Protein AF-A0A6V8CZ19-F1 (afdb_monomer_lite)

Foldseek 3Di:
DVVVLVVLVVQLVVCVVPVHDVVSNVVSVVVNVVVVVVVLQVQLVVQLVVVCVVVVHPDGDPCSSVPDDSPDD

pLDDT: mean 82.21, std 8.67, range [57.91, 92.31]

Secondary structure (DSSP, 8-state):
-HHHHHHHHHHHHHHHHTT--HHHHHHHHHHHHHHHHHHHHHHHHHHHHHHHHHTT-SS--THHHHTS-TT--

Structure (mmCIF, N/CA/C/O backbone):
data_AF-A0A6V8CZ19-F1
#
_entry.id   AF-A0A6V8CZ19-F1
#
loop_
_atom_site.group_PDB
_atom_site.id
_atom_site.type_symbol
_atom_site.label_atom_id
_atom_site.label_alt_id
_atom_site.label_comp_id
_atom_site.label_asym_id
_atom_site.label_entity_id
_atom_site.label_seq_id
_atom_site.pdbx_PDB_ins_code
_atom_site.Cartn_x
_atom_site.Cartn_y
_atom_site.Cartn_z
_atom_site.occupancy
_atom_site.B_iso_or_equiv
_atom_site.auth_seq_id
_atom_site.auth_comp_id
_atom_site.auth_asym_id
_atom_site.auth_atom_id
_atom_site.pdbx_PDB_model_num
ATOM 1 N N . TYR A 1 1 ? 9.899 2.393 0.591 1.00 57.91 1 TYR A N 1
ATOM 2 C CA . TYR A 1 1 ? 8.895 2.444 -0.487 1.00 57.91 1 TYR A CA 1
ATOM 3 C C . TYR A 1 1 ? 9.386 3.318 -1.633 1.00 57.91 1 TYR A C 1
ATOM 5 O O . TYR A 1 1 ? 9.655 2.780 -2.697 1.00 57.91 1 TYR A O 1
ATOM 13 N N . TYR A 1 2 ? 9.648 4.603 -1.369 1.00 63.97 2 TYR A N 1
ATOM 14 C CA . TYR A 1 2 ? 10.194 5.565 -2.336 1.00 63.97 2 TYR A CA 1
ATOM 15 C C . TYR A 1 2 ? 11.437 5.075 -3.106 1.00 63.97 2 TYR A C 1
ATO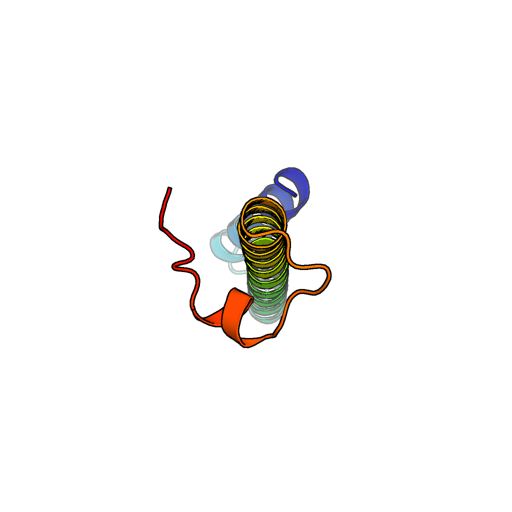M 17 O O . TYR A 1 2 ? 11.383 5.005 -4.326 1.00 63.97 2 TYR A O 1
ATOM 25 N N . MET A 1 3 ? 12.478 4.573 -2.424 1.00 71.56 3 MET A N 1
ATOM 26 C CA . MET A 1 3 ? 13.710 4.096 -3.093 1.00 71.56 3 MET A CA 1
ATOM 27 C C . MET A 1 3 ? 13.503 2.974 -4.134 1.00 71.56 3 MET A C 1
ATOM 29 O O . MET A 1 3 ? 14.266 2.860 -5.094 1.00 71.56 3 MET A O 1
ATOM 33 N N . VAL A 1 4 ? 12.489 2.118 -3.952 1.00 73.38 4 VAL A N 1
ATOM 34 C CA . VAL A 1 4 ? 12.212 1.006 -4.882 1.00 73.38 4 VAL A CA 1
ATOM 35 C C . VAL A 1 4 ? 11.455 1.514 -6.109 1.00 73.38 4 VAL A C 1
ATOM 37 O O . VAL A 1 4 ? 11.762 1.104 -7.224 1.00 73.38 4 VAL A O 1
ATOM 40 N N . VAL A 1 5 ? 10.512 2.441 -5.915 1.00 75.12 5 VAL A N 1
ATOM 41 C CA . VAL A 1 5 ? 9.777 3.090 -7.011 1.00 75.12 5 VAL A CA 1
ATOM 42 C C . VAL A 1 5 ? 10.735 3.904 -7.883 1.00 75.12 5 VAL A C 1
ATOM 44 O O . VAL A 1 5 ? 10.764 3.693 -9.090 1.00 75.12 5 VAL A O 1
ATOM 47 N N . GLU A 1 6 ? 11.602 4.718 -7.274 1.00 77.81 6 GLU A N 1
ATOM 48 C CA . GLU A 1 6 ? 12.622 5.515 -7.979 1.00 77.81 6 GLU A CA 1
ATOM 49 C C . GLU A 1 6 ? 13.579 4.650 -8.813 1.00 77.81 6 GLU A C 1
ATOM 51 O O . GLU A 1 6 ? 13.955 5.003 -9.932 1.00 77.81 6 GLU A O 1
ATOM 56 N N . THR A 1 7 ? 13.969 3.485 -8.289 1.00 78.12 7 THR A N 1
ATOM 57 C CA . THR A 1 7 ? 14.827 2.540 -9.016 1.00 78.12 7 THR A CA 1
ATOM 58 C C . THR A 1 7 ? 14.129 2.001 -10.264 1.00 78.12 7 THR A C 1
ATOM 60 O O . THR A 1 7 ? 14.739 1.949 -11.330 1.00 78.12 7 THR A O 1
ATOM 63 N N . ILE A 1 8 ? 12.845 1.654 -10.159 1.00 77.25 8 ILE A N 1
ATOM 64 C CA . ILE A 1 8 ? 12.077 1.113 -11.286 1.00 77.25 8 ILE A CA 1
ATOM 65 C C . ILE A 1 8 ? 11.755 2.206 -12.311 1.00 77.25 8 ILE A C 1
ATOM 67 O O . ILE A 1 8 ? 11.840 1.954 -13.510 1.00 77.25 8 ILE A O 1
ATOM 71 N N . GLU A 1 9 ? 11.457 3.433 -11.876 1.00 78.88 9 GLU A N 1
ATOM 72 C CA . GLU A 1 9 ? 11.315 4.587 -12.776 1.00 78.88 9 GLU A CA 1
ATOM 73 C C . GLU A 1 9 ? 12.587 4.834 -13.592 1.00 78.88 9 GLU A C 1
ATOM 75 O O . GLU A 1 9 ? 12.524 5.061 -14.806 1.00 78.88 9 GLU A O 1
ATOM 80 N N . ARG A 1 10 ? 13.754 4.755 -12.941 1.00 82.94 10 ARG A N 1
ATOM 81 C CA . ARG A 1 10 ? 15.053 4.895 -13.605 1.00 82.94 10 ARG A CA 1
ATOM 82 C C . ARG A 1 10 ? 15.277 3.797 -14.646 1.00 82.94 10 ARG A C 1
ATOM 84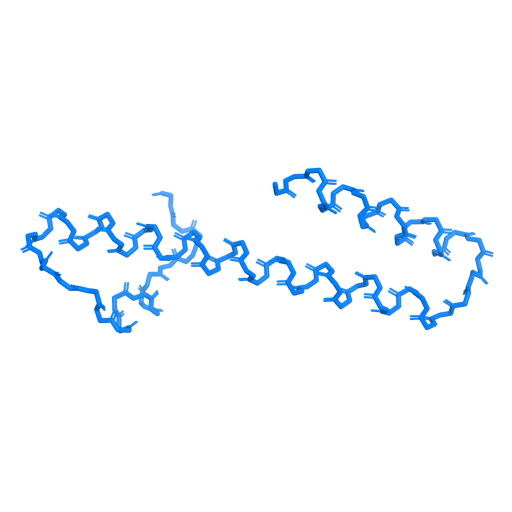 O O . ARG A 1 10 ? 15.726 4.108 -15.751 1.00 82.94 10 ARG A O 1
ATOM 91 N N . ASP A 1 11 ? 14.943 2.549 -14.328 1.00 77.25 11 ASP A N 1
ATOM 92 C CA . ASP A 1 11 ? 15.090 1.416 -15.250 1.00 77.25 11 ASP A CA 1
ATOM 93 C C . ASP A 1 11 ? 14.144 1.535 -16.461 1.00 77.25 11 ASP A C 1
ATOM 95 O O . ASP A 1 11 ? 14.577 1.373 -17.604 1.00 77.25 11 ASP A O 1
ATOM 99 N N . ILE A 1 12 ? 12.886 1.937 -16.243 1.00 75.31 12 ILE A N 1
ATOM 100 C CA . ILE A 1 12 ? 11.905 2.232 -17.305 1.00 75.31 12 ILE A CA 1
ATOM 101 C C . ILE A 1 12 ? 12.438 3.312 -18.249 1.00 75.31 12 ILE A C 1
ATOM 103 O O . ILE A 1 12 ? 12.431 3.129 -19.468 1.00 75.31 12 ILE A O 1
ATOM 107 N N . ARG A 1 13 ? 12.938 4.428 -17.701 1.00 77.44 13 ARG A N 1
ATOM 108 C CA . ARG A 1 13 ? 13.481 5.536 -18.501 1.00 77.44 13 ARG A CA 1
ATOM 109 C C . ARG A 1 13 ? 14.702 5.096 -19.312 1.00 77.44 13 ARG A C 1
ATOM 111 O O . ARG A 1 13 ? 14.793 5.425 -20.494 1.00 77.44 13 ARG A O 1
ATOM 118 N N . LYS A 1 14 ? 15.604 4.319 -18.703 1.00 78.25 14 LYS A N 1
ATOM 119 C CA . LYS A 1 14 ? 16.795 3.769 -19.366 1.00 78.25 14 LYS A CA 1
ATOM 120 C C . LYS A 1 14 ? 16.421 2.856 -20.538 1.00 78.25 14 LYS A C 1
ATOM 122 O O . LYS A 1 14 ? 17.036 2.948 -21.597 1.00 78.25 14 LYS A O 1
ATOM 127 N N . HIS A 1 15 ? 15.412 2.003 -20.376 1.00 71.12 15 HIS A N 1
ATOM 128 C CA . HIS A 1 15 ? 14.983 1.079 -21.428 1.00 71.12 15 HIS A CA 1
ATOM 129 C C . HIS A 1 15 ? 14.178 1.755 -22.548 1.00 71.12 15 HIS A C 1
ATOM 131 O O . HIS A 1 15 ? 14.354 1.389 -23.709 1.00 71.12 15 HIS A O 1
ATOM 137 N N . ALA A 1 16 ? 13.371 2.772 -22.233 1.00 68.94 16 ALA A N 1
ATOM 138 C CA . ALA A 1 16 ? 12.598 3.526 -23.223 1.00 68.94 16 ALA A CA 1
ATOM 139 C C . ALA A 1 16 ? 13.470 4.403 -24.140 1.00 68.94 16 ALA A C 1
ATOM 141 O O . ALA A 1 16 ? 13.183 4.528 -25.327 1.00 68.94 16 ALA A O 1
ATOM 142 N N . GLN A 1 17 ? 14.539 5.007 -23.608 1.00 66.31 17 GLN A N 1
ATOM 143 C CA . GLN A 1 17 ? 15.387 5.939 -24.366 1.00 66.31 17 GLN A CA 1
ATOM 144 C C . GLN A 1 17 ? 16.393 5.249 -25.295 1.00 66.31 17 GLN A C 1
ATOM 146 O O . GLN A 1 17 ? 16.795 5.833 -26.296 1.00 66.31 17 GLN A O 1
ATOM 151 N N . LEU A 1 18 ? 16.809 4.021 -24.978 1.00 64.06 18 LEU A N 1
ATOM 152 C CA . LEU A 1 18 ? 17.881 3.325 -25.701 1.00 64.06 18 LEU A CA 1
ATOM 153 C C . LEU A 1 18 ? 17.374 2.358 -26.785 1.00 64.06 18 LEU A C 1
ATOM 155 O O . LEU A 1 18 ? 18.177 1.628 -27.358 1.00 64.06 18 LEU A O 1
ATOM 159 N N . GLY A 1 19 ? 16.061 2.316 -27.056 1.00 61.28 19 GLY A N 1
ATOM 160 C CA . GLY A 1 19 ? 15.478 1.313 -27.960 1.00 61.28 19 GLY A CA 1
ATOM 161 C C . GLY A 1 19 ? 15.677 -0.121 -27.451 1.00 61.28 19 GLY A C 1
ATOM 162 O O . GLY A 1 19 ? 15.867 -1.043 -28.241 1.00 61.28 19 GLY A O 1
ATOM 163 N N . GLY A 1 20 ? 15.712 -0.298 -26.124 1.00 66.88 20 GLY A N 1
ATOM 164 C CA . GLY A 1 20 ? 15.997 -1.575 -25.474 1.00 66.88 20 GLY A CA 1
ATOM 165 C C . GLY A 1 20 ? 14.896 -2.621 -25.668 1.00 66.88 20 GLY A C 1
ATOM 166 O O . GLY A 1 20 ? 13.807 -2.327 -26.156 1.00 66.88 20 GLY A O 1
ATOM 167 N N . ASN A 1 21 ? 15.180 -3.861 -25.252 1.00 75.38 21 ASN A N 1
ATOM 168 C CA . ASN A 1 21 ? 14.256 -4.987 -25.390 1.00 75.38 21 ASN A CA 1
ATOM 169 C C . ASN A 1 21 ? 12.886 -4.666 -24.737 1.00 75.38 21 ASN A C 1
ATOM 171 O O . ASN A 1 21 ? 12.829 -4.495 -23.514 1.00 75.38 21 ASN A O 1
ATOM 175 N N . PRO A 1 22 ? 11.780 -4.631 -25.507 1.00 73.44 22 PRO A N 1
ATOM 176 C CA . PRO A 1 22 ? 10.456 -4.254 -25.006 1.00 73.44 22 PRO A CA 1
ATOM 177 C C . PRO A 1 22 ? 9.940 -5.171 -23.888 1.00 73.44 22 PRO A C 1
ATOM 179 O O . PRO A 1 22 ? 9.142 -4.737 -23.059 1.00 73.44 22 PRO A O 1
ATOM 182 N N . VAL A 1 23 ? 10.432 -6.411 -23.800 1.00 82.75 23 VAL A N 1
ATOM 183 C CA . VAL A 1 23 ? 10.080 -7.347 -22.722 1.00 82.75 23 VAL A CA 1
ATOM 184 C C . VAL A 1 23 ? 10.534 -6.819 -21.355 1.00 82.75 23 VAL A C 1
ATOM 186 O O . VAL A 1 23 ? 9.744 -6.791 -20.416 1.00 82.75 23 VAL A O 1
ATOM 189 N N . GLN A 1 24 ? 11.768 -6.315 -21.248 1.00 78.81 24 GLN A N 1
ATOM 190 C CA . GLN A 1 24 ? 12.316 -5.792 -19.984 1.00 78.81 24 GLN A CA 1
ATOM 191 C C . GLN A 1 24 ? 11.605 -4.511 -19.526 1.00 78.81 24 GLN A C 1
ATOM 193 O O . GLN A 1 24 ? 11.439 -4.262 -18.327 1.00 78.81 24 GLN A O 1
ATOM 198 N N . PHE A 1 25 ? 11.138 -3.710 -20.485 1.00 77.69 25 PHE A N 1
ATOM 199 C CA . PHE A 1 25 ? 10.315 -2.539 -20.207 1.00 77.69 25 PHE A CA 1
ATOM 200 C C . PHE A 1 25 ? 8.956 -2.939 -19.611 1.00 77.69 25 PHE A C 1
ATOM 202 O O . PHE A 1 25 ? 8.570 -2.425 -18.560 1.00 77.69 25 PHE A O 1
ATOM 209 N N . ILE A 1 26 ? 8.263 -3.904 -20.226 1.00 81.06 26 ILE A N 1
ATOM 210 C CA . ILE A 1 26 ? 6.975 -4.421 -19.733 1.00 81.06 26 ILE A CA 1
ATOM 211 C C . ILE A 1 26 ? 7.125 -5.037 -18.335 1.00 81.06 26 ILE A C 1
ATOM 213 O O . ILE A 1 26 ? 6.295 -4.791 -17.459 1.00 81.06 26 ILE A O 1
ATOM 217 N N . GLU A 1 27 ? 8.196 -5.793 -18.087 1.00 85.50 27 GLU A N 1
ATOM 218 C CA . GLU A 1 27 ? 8.484 -6.345 -16.759 1.00 85.50 27 GLU A CA 1
ATOM 219 C C . GLU A 1 27 ? 8.656 -5.250 -15.700 1.00 85.50 27 GLU A C 1
ATOM 221 O O . GLU A 1 27 ? 8.094 -5.353 -14.607 1.00 85.50 27 GLU A O 1
ATOM 226 N N . SER A 1 28 ? 9.381 -4.179 -16.027 1.00 83.00 28 SER A N 1
ATOM 227 C CA . SER A 1 28 ? 9.573 -3.042 -15.122 1.00 83.00 28 SER A CA 1
ATOM 228 C C . SER A 1 28 ? 8.251 -2.327 -14.813 1.00 83.00 28 SER A C 1
ATOM 230 O O . SER A 1 28 ? 7.970 -2.028 -13.652 1.00 83.00 28 SER A O 1
ATOM 232 N N . ILE A 1 29 ? 7.382 -2.146 -15.814 1.00 83.81 29 ILE A N 1
ATOM 233 C CA . ILE A 1 29 ? 6.033 -1.584 -15.629 1.00 83.81 29 ILE A CA 1
ATOM 234 C C . ILE A 1 29 ? 5.168 -2.485 -14.737 1.00 83.81 29 ILE A C 1
ATOM 236 O O . ILE A 1 29 ? 4.507 -1.998 -13.820 1.00 83.81 29 ILE A O 1
ATOM 240 N N . ASN A 1 30 ? 5.199 -3.803 -14.943 1.00 86.25 30 ASN A N 1
ATOM 241 C CA . ASN A 1 30 ? 4.445 -4.746 -14.114 1.00 86.25 30 ASN A CA 1
ATOM 242 C C . ASN A 1 30 ? 4.920 -4.739 -12.655 1.00 86.25 30 ASN A C 1
ATOM 244 O O . ASN A 1 30 ? 4.096 -4.773 -11.735 1.00 86.25 30 ASN A O 1
ATOM 248 N N . ARG A 1 31 ? 6.235 -4.636 -12.421 1.00 86.38 31 ARG A N 1
ATOM 249 C CA . ARG A 1 31 ? 6.799 -4.479 -11.071 1.00 86.38 31 ARG A CA 1
ATOM 250 C C . ARG A 1 31 ? 6.356 -3.169 -10.427 1.00 86.38 31 ARG A C 1
ATOM 252 O O . ARG A 1 31 ? 5.924 -3.188 -9.277 1.00 86.38 31 ARG A O 1
ATOM 259 N N . MET A 1 32 ? 6.397 -2.059 -11.167 1.00 86.50 32 MET A N 1
ATOM 260 C CA . MET A 1 32 ? 5.909 -0.762 -10.691 1.00 86.50 32 MET A CA 1
ATOM 261 C C . MET A 1 32 ? 4.433 -0.829 -10.302 1.00 86.50 32 MET A C 1
ATOM 263 O O . MET A 1 32 ? 4.080 -0.439 -9.192 1.00 86.50 32 MET A O 1
ATOM 267 N N . ARG A 1 33 ? 3.578 -1.376 -11.174 1.00 85.94 33 ARG A N 1
ATOM 268 C CA . ARG A 1 33 ? 2.146 -1.553 -10.905 1.00 85.94 33 ARG A CA 1
ATOM 269 C C . ARG A 1 33 ? 1.913 -2.377 -9.642 1.00 85.94 33 ARG A C 1
ATOM 271 O O . ARG A 1 33 ? 1.138 -1.969 -8.786 1.00 85.94 33 ARG A O 1
ATOM 278 N N . THR A 1 34 ? 2.611 -3.505 -9.516 1.00 89.38 34 THR A N 1
ATOM 279 C CA . THR A 1 34 ? 2.482 -4.414 -8.368 1.00 89.38 34 THR A CA 1
ATOM 280 C C . THR A 1 34 ? 2.864 -3.723 -7.074 1.00 89.38 34 THR A C 1
ATOM 282 O O . THR A 1 34 ? 2.129 -3.820 -6.093 1.00 89.38 34 THR A O 1
ATOM 285 N N . LEU A 1 35 ? 3.986 -2.995 -7.077 1.00 88.62 35 LEU A N 1
ATOM 286 C CA . LEU A 1 35 ? 4.355 -2.168 -5.944 1.00 88.62 35 LEU A CA 1
ATOM 287 C C . LEU A 1 35 ? 3.233 -1.181 -5.688 1.00 88.62 35 LEU A C 1
ATOM 289 O O . LEU A 1 35 ? 2.561 -1.339 -4.687 1.00 88.62 35 LEU A O 1
ATOM 293 N N . MET A 1 36 ? 2.932 -0.243 -6.580 1.00 87.00 36 MET A N 1
ATOM 294 C CA . MET A 1 36 ? 1.874 0.756 -6.365 1.00 87.00 36 MET A CA 1
ATOM 295 C C . MET A 1 36 ? 0.580 0.171 -5.765 1.00 87.00 36 MET A C 1
ATOM 297 O O . MET A 1 36 ? 0.078 0.728 -4.790 1.00 87.00 36 MET A O 1
ATOM 301 N N . SER A 1 37 ? 0.115 -0.996 -6.227 1.00 88.06 37 SER A N 1
ATOM 302 C CA . SER A 1 37 ? -1.006 -1.731 -5.621 1.00 88.06 37 SER A CA 1
ATOM 303 C C . SER A 1 37 ? -0.777 -2.157 -4.160 1.00 88.06 37 SER A C 1
ATOM 305 O O . SER A 1 37 ? -1.669 -1.978 -3.335 1.00 88.06 37 SER A O 1
ATOM 307 N N . LEU A 1 38 ? 0.395 -2.688 -3.799 1.00 89.88 38 LEU A N 1
ATOM 308 C CA . LEU A 1 38 ? 0.767 -3.000 -2.409 1.00 89.88 38 LEU A CA 1
ATOM 309 C C . LEU A 1 38 ? 0.808 -1.751 -1.518 1.00 89.88 38 LEU A C 1
ATOM 311 O O . LEU A 1 38 ? 0.335 -1.780 -0.383 1.00 89.88 38 LEU A O 1
ATOM 315 N N . GLY A 1 39 ? 1.369 -0.654 -2.023 1.00 87.62 39 GLY A N 1
ATOM 316 C CA . GLY A 1 39 ? 1.438 0.622 -1.307 1.00 87.62 39 GLY A CA 1
ATOM 317 C C . GLY A 1 39 ? 0.051 1.198 -1.061 1.00 87.62 39 GLY A C 1
ATOM 318 O O . GLY A 1 39 ? -0.256 1.602 0.058 1.00 87.62 39 GLY A O 1
ATOM 319 N N . TRP A 1 40 ? -0.801 1.143 -2.083 1.00 87.69 40 TRP A N 1
ATOM 320 C CA . TRP A 1 40 ? -2.206 1.511 -1.992 1.00 87.69 40 TRP A CA 1
ATOM 321 C C . TRP A 1 40 ? -2.944 0.655 -0.956 1.00 87.69 40 TRP A C 1
ATOM 323 O O . TRP A 1 40 ? -3.505 1.205 -0.012 1.00 87.69 40 TRP A O 1
ATOM 333 N N . MET A 1 41 ? -2.856 -0.679 -1.038 1.00 90.12 41 MET A N 1
ATOM 334 C CA . MET A 1 41 ? -3.478 -1.576 -0.053 1.00 90.12 41 MET A CA 1
ATOM 335 C C . MET A 1 41 ? -2.998 -1.289 1.372 1.00 90.12 41 MET A C 1
ATOM 337 O O . MET A 1 41 ? -3.805 -1.262 2.297 1.00 90.12 41 MET A O 1
ATOM 341 N N . ARG A 1 42 ? -1.699 -1.022 1.566 1.00 90.50 42 ARG A N 1
ATOM 342 C CA . ARG A 1 42 ? -1.155 -0.639 2.875 1.00 90.50 42 ARG A CA 1
ATOM 343 C C . ARG A 1 42 ? -1.809 0.638 3.405 1.00 90.50 42 ARG A C 1
ATOM 345 O O . ARG A 1 42 ? -2.201 0.655 4.569 1.00 90.50 42 ARG A O 1
ATOM 352 N N . SER A 1 43 ? -1.932 1.683 2.588 1.00 89.50 43 SER A N 1
ATOM 353 C CA . SER A 1 43 ? -2.581 2.938 2.995 1.00 89.50 43 SER A CA 1
ATOM 354 C C . SER A 1 43 ? -4.053 2.730 3.354 1.00 89.50 43 SER A C 1
ATOM 356 O O . SER A 1 43 ? -4.502 3.220 4.388 1.00 89.50 43 SER A O 1
ATOM 358 N N . MET A 1 44 ? -4.779 1.939 2.562 1.00 91.06 44 MET A N 1
ATOM 359 C CA . MET A 1 44 ? -6.185 1.611 2.818 1.00 91.06 44 MET A CA 1
ATOM 360 C C . MET A 1 44 ? -6.374 0.846 4.128 1.00 91.06 44 MET A C 1
ATOM 362 O O . MET A 1 44 ? -7.247 1.182 4.923 1.00 91.06 44 MET A O 1
ATOM 366 N N . LEU A 1 45 ? -5.512 -0.138 4.396 1.00 91.38 45 LEU A N 1
ATOM 367 C CA . LEU A 1 45 ? -5.526 -0.891 5.651 1.00 91.38 45 LEU A CA 1
ATOM 368 C C . LEU A 1 45 ? -5.237 0.001 6.862 1.00 91.38 45 LEU A C 1
ATOM 370 O O . LEU A 1 45 ? -5.868 -0.166 7.902 1.00 91.38 45 LEU A O 1
ATOM 374 N 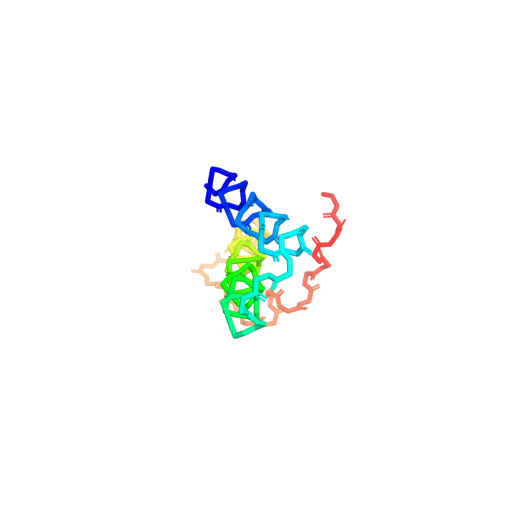N . ILE A 1 46 ? -4.310 0.956 6.736 1.00 91.62 46 ILE A N 1
ATOM 375 C CA . ILE A 1 46 ? -4.011 1.917 7.805 1.00 91.62 46 ILE A CA 1
ATOM 376 C C . ILE A 1 46 ? -5.225 2.810 8.073 1.00 91.62 46 ILE A C 1
ATOM 378 O O . ILE A 1 46 ? -5.643 2.909 9.224 1.00 91.62 46 ILE A O 1
ATOM 382 N N . LYS A 1 47 ? -5.827 3.404 7.033 1.00 91.25 47 LYS A N 1
ATOM 383 C CA . LYS A 1 47 ? -7.041 4.229 7.168 1.00 91.25 47 LYS A CA 1
ATOM 384 C C . LYS A 1 47 ? -8.186 3.437 7.817 1.00 91.25 47 LYS A C 1
ATOM 386 O O . LYS A 1 47 ? -8.791 3.905 8.780 1.00 91.25 47 LYS A O 1
ATOM 391 N N . ALA A 1 48 ? -8.424 2.203 7.366 1.00 91.19 48 ALA A N 1
ATOM 392 C CA . ALA A 1 48 ? -9.448 1.326 7.937 1.00 91.19 48 ALA A CA 1
ATOM 393 C C . ALA A 1 48 ? -9.185 1.006 9.411 1.00 91.19 48 ALA A C 1
ATOM 395 O O . ALA A 1 48 ? -10.108 1.048 10.223 1.00 91.19 48 ALA A O 1
ATOM 396 N N . ALA A 1 49 ? -7.930 0.734 9.776 1.00 90.50 49 ALA A N 1
ATOM 397 C CA . ALA A 1 49 ? -7.544 0.467 11.156 1.00 90.50 49 ALA A CA 1
ATOM 398 C C . ALA A 1 49 ? -7.736 1.687 12.064 1.00 90.50 49 ALA A C 1
ATOM 400 O O . ALA A 1 49 ? -8.225 1.534 13.184 1.00 90.50 49 ALA A O 1
ATOM 401 N N . THR A 1 50 ? -7.390 2.885 11.587 1.00 91.56 50 THR A N 1
ATOM 402 C CA . THR A 1 50 ? -7.606 4.139 12.320 1.00 91.56 50 THR A CA 1
ATOM 403 C C . THR A 1 50 ? -9.096 4.371 12.565 1.00 91.56 50 THR A C 1
ATOM 405 O O . THR A 1 50 ? -9.508 4.468 13.721 1.00 91.56 50 THR A O 1
ATOM 408 N N . ASN A 1 51 ? -9.919 4.315 11.514 1.00 90.56 51 ASN A N 1
ATOM 409 C CA . ASN A 1 51 ? -11.371 4.488 11.616 1.00 90.56 51 ASN A CA 1
ATOM 410 C C . ASN A 1 51 ? -12.013 3.444 12.540 1.00 90.56 51 ASN A C 1
ATOM 412 O O . ASN A 1 51 ? -12.901 3.752 13.337 1.00 90.56 51 ASN A O 1
ATOM 416 N N . ALA A 1 52 ? -11.566 2.188 12.449 1.00 90.44 52 ALA A N 1
ATOM 417 C CA . ALA A 1 52 ? -12.069 1.114 13.292 1.00 90.44 52 ALA A CA 1
ATOM 418 C C . ALA A 1 52 ? -11.720 1.339 14.768 1.00 90.44 52 ALA A C 1
ATOM 420 O O . ALA A 1 52 ? -12.577 1.172 15.637 1.00 90.44 52 ALA A O 1
ATOM 421 N N . ARG A 1 53 ? -10.486 1.772 15.046 1.00 89.12 53 ARG A N 1
ATOM 422 C CA . ARG A 1 53 ? -10.018 2.096 16.395 1.00 89.12 53 ARG A CA 1
ATOM 423 C C . ARG A 1 53 ? -10.801 3.256 17.006 1.00 89.12 53 ARG A C 1
ATOM 425 O O . ARG A 1 53 ? -11.203 3.147 18.160 1.00 89.12 53 ARG A O 1
ATOM 432 N N . GLU A 1 54 ? -11.041 4.325 16.250 1.00 90.25 54 GLU A N 1
ATOM 433 C CA . GLU A 1 54 ? -11.825 5.486 16.704 1.00 90.25 54 GLU A CA 1
ATOM 434 C C . GLU A 1 54 ? -13.268 5.115 17.058 1.00 90.25 54 GLU A C 1
ATOM 436 O O . GLU A 1 54 ? -13.833 5.629 18.019 1.00 90.25 54 GLU A O 1
ATOM 441 N N . ARG A 1 55 ? -13.845 4.155 16.330 1.00 89.00 55 ARG A N 1
ATOM 442 C CA . ARG A 1 55 ? -15.195 3.631 16.581 1.00 89.00 55 ARG A CA 1
ATOM 443 C C . ARG A 1 55 ? -15.242 2.526 17.643 1.00 89.00 55 ARG A C 1
ATOM 445 O O . ARG A 1 55 ? -16.320 2.022 17.949 1.00 89.00 55 ARG A O 1
ATOM 452 N N . GLY A 1 56 ? -14.096 2.133 18.205 1.00 92.31 56 G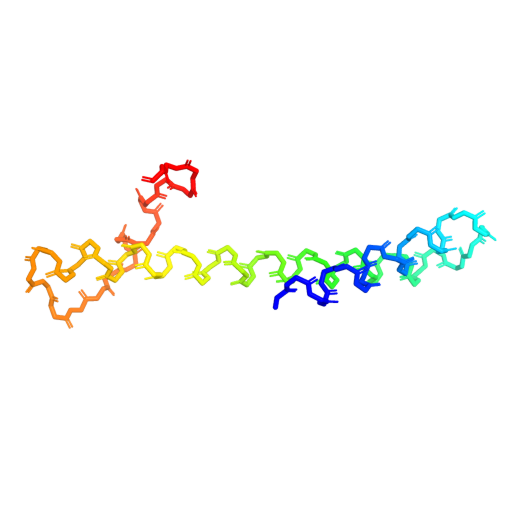LY A N 1
ATOM 453 C CA . GLY A 1 56 ? -13.999 1.088 19.227 1.00 92.31 56 GLY A CA 1
ATOM 454 C C . GLY A 1 56 ? -14.165 -0.343 18.701 1.00 92.31 56 GLY A C 1
ATOM 455 O O . GLY A 1 56 ? -14.400 -1.266 19.487 1.00 92.31 56 GLY A O 1
ATOM 456 N N . TYR A 1 57 ? -14.042 -0.563 17.390 1.00 90.19 57 TYR A N 1
ATOM 457 C CA . TYR A 1 57 ? -14.107 -1.900 16.809 1.00 90.19 57 TYR A CA 1
ATOM 458 C C . TYR A 1 57 ? -12.838 -2.707 17.116 1.00 90.19 57 TYR A C 1
ATOM 460 O O . TYR A 1 57 ? -11.717 -2.207 17.071 1.00 90.19 57 TYR A O 1
ATOM 468 N N . LYS A 1 58 ? -13.017 -4.002 17.408 1.00 86.44 58 LYS A N 1
ATOM 469 C CA . LYS A 1 58 ? -11.918 -4.948 17.690 1.00 86.44 58 LYS A CA 1
ATOM 470 C C . LYS A 1 58 ? -11.394 -5.668 16.441 1.00 86.44 58 LYS A C 1
ATOM 472 O O . LYS A 1 58 ? -10.408 -6.396 16.532 1.00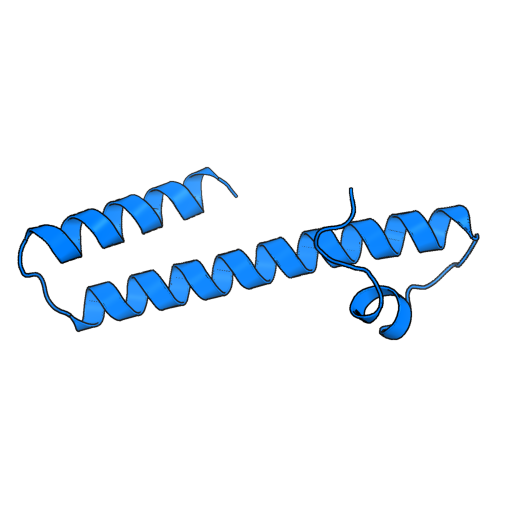 86.44 58 LYS A O 1
ATOM 477 N N . ARG A 1 59 ? -12.091 -5.538 15.310 1.00 87.56 59 ARG A N 1
ATOM 478 C CA . ARG A 1 59 ? -11.801 -6.186 14.022 1.00 87.56 59 ARG A CA 1
ATOM 479 C C . ARG A 1 59 ? -12.127 -5.219 12.886 1.00 87.56 59 ARG A C 1
ATOM 481 O O . ARG A 1 59 ? -12.925 -4.308 13.089 1.00 87.56 59 ARG A O 1
ATOM 488 N N . ILE A 1 60 ? -11.487 -5.430 11.738 1.00 87.62 60 ILE A N 1
ATOM 489 C CA . ILE A 1 60 ? -11.719 -4.678 10.503 1.00 87.62 60 ILE A CA 1
ATOM 490 C C . ILE A 1 60 ? -12.358 -5.641 9.505 1.00 87.62 60 ILE A C 1
ATOM 492 O O . ILE A 1 60 ? -11.731 -6.639 9.142 1.00 87.62 60 ILE A O 1
ATOM 496 N N . ASP A 1 61 ? -13.578 -5.345 9.075 1.00 89.12 61 ASP A N 1
ATOM 497 C CA . ASP A 1 61 ? -14.255 -6.085 8.012 1.00 89.12 61 ASP A CA 1
ATOM 498 C C . ASP A 1 61 ? -13.868 -5.535 6.634 1.00 89.12 61 ASP A C 1
ATOM 500 O O . ASP A 1 61 ? -13.476 -4.375 6.490 1.00 89.12 61 ASP A O 1
ATOM 504 N N . ILE A 1 62 ? -14.000 -6.362 5.593 1.00 86.19 62 ILE A N 1
ATOM 505 C CA . ILE A 1 62 ? -13.623 -5.988 4.217 1.00 86.19 62 ILE A CA 1
ATOM 506 C C . ILE A 1 62 ? -14.370 -4.729 3.758 1.00 86.19 62 ILE A C 1
ATOM 508 O O . ILE A 1 62 ? -13.764 -3.861 3.129 1.00 86.19 62 ILE A O 1
ATOM 512 N N . GLU A 1 63 ? -15.646 -4.584 4.127 1.00 86.62 63 GLU A N 1
ATOM 513 C CA . GLU A 1 63 ? -16.456 -3.400 3.806 1.00 86.62 63 GLU A CA 1
ATOM 514 C C . GLU A 1 63 ? -15.845 -2.096 4.329 1.00 86.62 63 GLU A C 1
ATOM 516 O O . GLU A 1 63 ? -15.938 -1.055 3.682 1.00 86.62 63 GLU A O 1
ATOM 521 N N . GLN A 1 64 ? -15.152 -2.150 5.468 1.00 84.12 64 GLN A N 1
ATOM 522 C CA . GLN A 1 64 ? -14.494 -0.985 6.057 1.00 84.12 64 GLN A CA 1
ATOM 523 C C . GLN A 1 64 ? -13.220 -0.586 5.311 1.00 84.12 64 GLN A C 1
ATOM 525 O O . GLN A 1 64 ? -12.708 0.498 5.555 1.00 84.12 64 GLN A O 1
ATOM 530 N N . ILE A 1 65 ? -12.704 -1.440 4.425 1.00 86.75 65 ILE A N 1
ATOM 531 C CA . ILE A 1 65 ? -11.548 -1.148 3.573 1.00 86.75 65 ILE A CA 1
ATOM 532 C C . ILE A 1 65 ? -12.025 -0.669 2.198 1.00 86.75 65 ILE A C 1
ATOM 534 O O . ILE A 1 65 ? -11.524 0.334 1.701 1.00 86.75 65 ILE A O 1
ATOM 538 N N . VAL A 1 66 ? -12.991 -1.362 1.582 1.00 85.75 66 VAL A N 1
ATOM 539 C CA . VAL A 1 66 ? -13.449 -1.054 0.210 1.00 85.75 66 VAL A CA 1
ATOM 540 C C . VAL A 1 66 ? -14.253 0.242 0.108 1.00 85.75 66 VAL A C 1
ATOM 542 O O . VAL A 1 66 ? -14.259 0.852 -0.954 1.00 85.75 66 VAL A O 1
ATOM 545 N N . ASN A 1 67 ? -14.898 0.674 1.197 1.00 86.81 67 ASN A N 1
ATOM 546 C CA . ASN A 1 67 ? -15.698 1.902 1.227 1.00 86.81 67 ASN A CA 1
ATOM 547 C C . ASN A 1 67 ? -14.895 3.150 1.621 1.00 86.81 67 ASN A C 1
ATOM 549 O O . ASN A 1 67 ? -15.466 4.233 1.730 1.00 86.81 67 ASN A O 1
ATOM 553 N N . ILE A 1 68 ? -13.594 3.015 1.881 1.00 86.50 68 ILE A N 1
ATOM 554 C CA . ILE A 1 68 ? -12.730 4.175 2.095 1.00 86.50 68 ILE A CA 1
ATOM 555 C C . ILE A 1 68 ? -12.444 4.795 0.732 1.00 86.50 68 ILE A C 1
ATOM 557 O O . ILE A 1 68 ? -12.061 4.091 -0.203 1.00 86.50 68 ILE A O 1
ATOM 561 N N . ASP A 1 69 ? -12.588 6.112 0.629 1.00 86.06 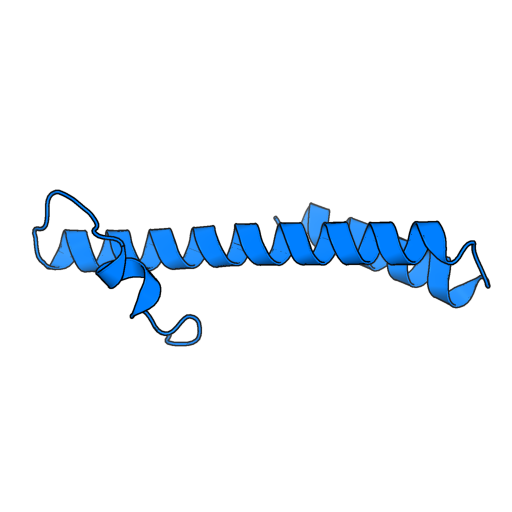69 ASP A N 1
ATOM 562 C CA . ASP A 1 69 ? -12.062 6.826 -0.523 1.00 86.06 69 ASP A CA 1
ATOM 563 C C . ASP A 1 69 ? -10.524 6.869 -0.409 1.00 86.06 69 ASP A C 1
ATOM 565 O O . ASP A 1 69 ? -9.966 7.411 0.559 1.00 86.06 69 ASP A O 1
ATOM 569 N N . PRO A 1 70 ? -9.795 6.255 -1.358 1.00 75.56 70 PRO A N 1
ATOM 570 C CA . PRO A 1 70 ? -8.344 6.237 -1.311 1.00 75.56 70 PRO A CA 1
ATOM 571 C C . PRO A 1 70 ? -7.707 7.628 -1.403 1.00 75.56 70 PRO A C 1
ATOM 573 O O . PRO A 1 70 ? -6.568 7.772 -0.948 1.00 75.56 70 PRO A O 1
ATOM 576 N N . PHE A 1 71 ? -8.415 8.626 -1.935 1.00 80.69 71 PHE A N 1
ATOM 577 C CA . PHE A 1 71 ? -7.912 9.979 -2.180 1.00 80.69 71 PHE A CA 1
ATOM 578 C C . PHE A 1 71 ? -8.372 11.022 -1.157 1.00 80.69 71 PHE A C 1
ATOM 580 O O . PHE A 1 71 ? -7.901 12.153 -1.223 1.00 80.69 71 PHE A O 1
ATOM 587 N N . ASP A 1 72 ? -9.240 10.647 -0.220 1.00 77.88 72 ASP A N 1
ATOM 588 C CA . ASP A 1 72 ? -9.678 11.524 0.872 1.00 77.88 72 ASP A CA 1
ATOM 589 C C . ASP A 1 72 ? -8.520 11.774 1.861 1.00 77.88 72 ASP A C 1
ATOM 591 O O . ASP A 1 72 ? -7.720 10.856 2.099 1.00 77.88 72 ASP A O 1
ATOM 595 N N . GLU A 1 73 ? -8.372 13.003 2.368 1.00 58.84 73 GLU A N 1
ATOM 596 C CA . GLU A 1 73 ? -7.207 13.447 3.172 1.00 58.84 73 GLU A CA 1
ATOM 597 C C . GLU A 1 73 ? -7.186 12.879 4.599 1.00 58.84 73 GLU A C 1
ATOM 599 O O . GLU A 1 73 ? -8.210 12.958 5.313 1.00 58.84 73 GLU A O 1
#

Radius of gyration: 17.35 Å; chains: 1; bounding box: 34×21×47 Å

Sequence (73 aa):
YYMVVETIERDIRKHAQLGGNPVQFIESINRMRTLMSLGWMRSMLIKAATNARERGYKRIDIEQIVNIDPFDE